Protein AF-A0A8S3FPN0-F1 (afdb_monomer_lite)

Secondary structure (DSSP, 8-state):
-HHHHHHHHHHHHHH-EEETTEEE--HHHH------TT--GGG----SS-------SSTTS-S--SSPPP---SS----------------S------

InterPro domains:
  IPR002423 Chaperonin Cpn60/GroEL/TCP-1 family [PF00118] (4-92)
  IPR027409 GroEL-like apical domain superfamily [G3DSA:3.50.7.10] (48-91)
  IPR027409 GroEL-like apical domain superfamily [SSF52029] (43-92)
  IPR027410 TCP-1-like chaperonin intermediate domain superfamily [G3DSA:3.30.260.10] (3-47)
  IPR027410 TCP-1-like chaperonin intermediate domain superfamily [SSF54849] (2-51)

pLDDT: mean 83.55, std 14.05, range [42.69, 95.81]

Radius of gyration: 24.85 Å; chains: 1; bounding box: 61×43×52 Å

Structure (mmCIF, N/CA/C/O backbone):
data_AF-A0A8S3FPN0-F1
#
_entry.id   AF-A0A8S3FPN0-F1
#
loop_
_atom_site.group_PDB
_atom_site.id
_atom_site.type_symbol
_atom_site.label_atom_id
_atom_site.label_alt_id
_atom_site.label_comp_id
_atom_site.label_asym_id
_atom_site.label_entity_id
_atom_site.label_seq_id
_atom_site.pdbx_PDB_ins_code
_atom_site.Cartn_x
_atom_site.Cartn_y
_atom_site.Cartn_z
_atom_site.occupancy
_atom_site.B_iso_or_equiv
_atom_site.auth_seq_id
_atom_site.auth_comp_id
_atom_site.auth_asym_id
_atom_site.auth_atom_id
_atom_site.pdbx_PDB_model_num
ATOM 1 N N . SER A 1 1 ? -8.496 15.164 17.151 1.00 63.22 1 SER A N 1
ATOM 2 C CA . SER A 1 1 ? -8.492 13.731 17.510 1.00 63.22 1 SER A CA 1
ATOM 3 C C . SER A 1 1 ? -9.352 12.881 16.587 1.00 63.22 1 SER A C 1
ATOM 5 O O . SER A 1 1 ? -9.007 11.727 16.370 1.00 63.22 1 SER A O 1
ATOM 7 N N . ASP A 1 2 ? -10.403 13.440 15.981 1.00 87.19 2 ASP A N 1
ATOM 8 C CA . ASP A 1 2 ? -11.353 12.675 15.158 1.00 87.19 2 ASP A CA 1
ATOM 9 C C . ASP A 1 2 ? -10.743 12.077 13.884 1.00 87.19 2 ASP A C 1
ATOM 11 O O . ASP A 1 2 ? -11.028 10.928 13.562 1.00 87.19 2 ASP A O 1
ATOM 15 N N . LEU A 1 3 ? -9.826 12.795 13.221 1.00 89.88 3 LEU A N 1
ATOM 16 C CA . LEU A 1 3 ? -9.145 12.300 12.017 1.00 89.88 3 LEU A CA 1
ATOM 17 C C . LEU A 1 3 ? -8.394 10.983 12.273 1.00 89.88 3 LEU A C 1
ATOM 19 O O . LEU A 1 3 ? -8.503 10.035 11.501 1.00 89.88 3 LEU A O 1
ATOM 23 N N . ALA A 1 4 ? -7.669 10.897 13.391 1.00 89.69 4 ALA A N 1
ATOM 24 C CA . ALA A 1 4 ? -6.936 9.690 13.758 1.00 89.69 4 ALA A CA 1
ATOM 25 C C . ALA A 1 4 ? -7.884 8.518 14.056 1.00 89.69 4 ALA A C 1
ATOM 27 O O . ALA A 1 4 ? -7.619 7.395 13.627 1.00 89.69 4 ALA A O 1
ATOM 28 N N . CYS A 1 5 ? -9.002 8.772 14.746 1.00 93.62 5 CYS A N 1
ATOM 29 C CA . CYS A 1 5 ? -10.032 7.760 14.988 1.00 93.62 5 CYS A CA 1
ATOM 30 C C . CYS A 1 5 ? -10.642 7.255 13.676 1.00 93.62 5 CYS A C 1
ATOM 32 O O . CYS A 1 5 ? -10.777 6.046 13.498 1.00 93.62 5 CYS A O 1
ATOM 34 N N . GLN A 1 6 ? -10.955 8.160 12.747 1.00 93.50 6 GLN A N 1
ATOM 35 C CA . GLN A 1 6 ? -11.528 7.812 11.450 1.00 93.50 6 GLN A CA 1
ATOM 36 C C . GLN A 1 6 ? -10.566 6.951 10.621 1.00 93.50 6 GLN A C 1
ATOM 38 O O . GLN A 1 6 ? -10.934 5.858 10.199 1.00 93.50 6 GLN A O 1
ATOM 43 N N . ILE A 1 7 ? -9.307 7.382 10.482 1.00 93.44 7 ILE A N 1
ATOM 44 C CA . ILE A 1 7 ? -8.268 6.615 9.776 1.00 93.44 7 ILE A CA 1
ATOM 45 C C . ILE A 1 7 ? -8.078 5.237 10.415 1.00 93.44 7 ILE A C 1
ATOM 47 O O . ILE A 1 7 ? -7.941 4.242 9.706 1.00 93.44 7 ILE A O 1
ATOM 51 N N . SER A 1 8 ? -8.091 5.162 11.748 1.00 92.25 8 SER A N 1
ATOM 52 C CA . SER A 1 8 ? -7.913 3.898 12.471 1.00 92.25 8 SER A CA 1
ATOM 53 C C . SER A 1 8 ? -9.062 2.923 12.212 1.00 92.25 8 SER A C 1
ATOM 55 O O . SER A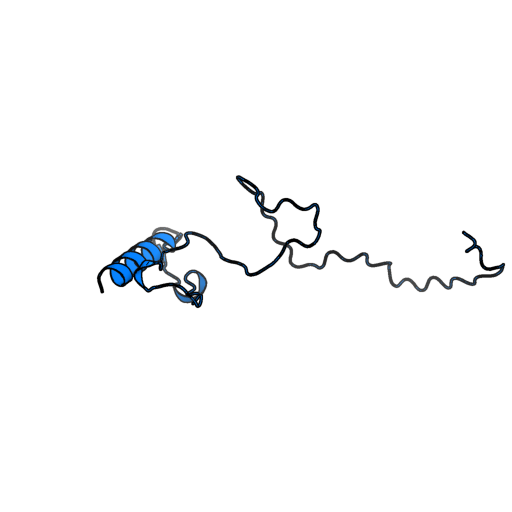 1 8 ? -8.816 1.739 11.984 1.00 92.25 8 SER A O 1
ATOM 57 N N . LEU A 1 9 ? -10.308 3.405 12.212 1.00 93.44 9 LEU A N 1
ATOM 58 C CA . LEU A 1 9 ? -11.479 2.579 11.915 1.00 93.44 9 LEU A CA 1
ATOM 59 C C . LEU A 1 9 ? -11.441 2.055 10.477 1.00 93.44 9 LEU A C 1
ATOM 61 O O . LEU A 1 9 ? -11.598 0.852 10.261 1.00 93.44 9 LEU A O 1
ATOM 65 N N . ASP A 1 10 ? -11.157 2.931 9.514 1.00 93.25 10 ASP A N 1
ATOM 66 C CA . ASP A 1 10 ? -11.073 2.562 8.100 1.00 93.25 10 ASP A CA 1
ATOM 67 C C . ASP A 1 10 ? -9.926 1.569 7.839 1.00 93.25 10 ASP A C 1
ATOM 69 O O . ASP A 1 10 ? -10.063 0.635 7.041 1.00 93.25 10 ASP A O 1
ATOM 73 N N . ALA A 1 11 ? -8.795 1.734 8.535 1.00 93.19 11 ALA A N 1
ATOM 74 C CA . ALA A 1 11 ? -7.641 0.848 8.420 1.00 93.19 11 ALA A CA 1
ATOM 75 C C . ALA A 1 11 ? -7.981 -0.559 8.909 1.00 93.19 11 ALA A C 1
ATOM 77 O O . ALA A 1 11 ? -7.743 -1.529 8.190 1.00 93.19 11 ALA A O 1
ATOM 78 N N . VAL A 1 12 ? -8.591 -0.667 10.097 1.00 92.19 12 VAL A N 1
ATOM 79 C CA . VAL A 1 12 ? -9.008 -1.954 10.664 1.00 92.19 12 VAL A CA 1
ATOM 80 C C . VAL A 1 12 ? -10.014 -2.639 9.746 1.00 92.19 12 VAL A C 1
ATOM 82 O O . VAL A 1 12 ? -9.855 -3.819 9.465 1.00 92.19 12 VAL A O 1
ATOM 85 N N . GLN A 1 13 ? -10.997 -1.912 9.208 1.00 91.44 13 GLN A N 1
ATOM 86 C CA . GLN A 1 13 ? -11.967 -2.484 8.269 1.00 91.44 13 GLN A CA 1
ATOM 87 C C . GLN A 1 13 ? -11.324 -3.011 6.980 1.00 91.44 13 GLN A C 1
ATOM 89 O O . GLN A 1 13 ? -11.776 -4.018 6.442 1.00 91.44 13 GLN A O 1
ATOM 94 N N . THR A 1 14 ? -10.264 -2.357 6.498 1.00 91.31 14 THR A N 1
ATOM 95 C CA . THR A 1 14 ? -9.575 -2.733 5.254 1.00 91.31 14 THR A CA 1
ATOM 96 C C . THR A 1 14 ? -8.760 -4.025 5.396 1.00 91.31 14 THR A C 1
ATOM 98 O O . THR A 1 14 ? -8.604 -4.749 4.416 1.00 91.31 14 THR A O 1
ATOM 101 N N . ILE A 1 15 ? -8.243 -4.329 6.593 1.00 91.06 15 ILE A N 1
ATOM 102 C CA . ILE A 1 15 ? -7.368 -5.492 6.834 1.00 91.06 15 ILE A CA 1
ATOM 103 C C . ILE A 1 15 ? -8.100 -6.732 7.365 1.00 91.06 15 ILE A C 1
ATOM 105 O O . ILE A 1 15 ? -7.453 -7.752 7.591 1.00 91.06 15 ILE A O 1
ATOM 109 N N . ILE A 1 16 ? -9.413 -6.657 7.611 1.00 89.88 16 ILE A N 1
ATOM 110 C CA . ILE A 1 16 ? -10.190 -7.816 8.072 1.00 89.88 16 ILE A CA 1
ATOM 111 C C . ILE A 1 16 ? -10.192 -8.874 6.972 1.00 89.88 16 ILE A C 1
ATOM 113 O O . ILE A 1 16 ? -10.672 -8.632 5.864 1.00 89.88 16 ILE A O 1
ATOM 117 N N . VAL A 1 17 ? -9.712 -10.065 7.317 1.00 87.19 17 VAL A N 1
ATOM 118 C CA . VAL A 1 17 ? -9.806 -11.254 6.471 1.00 87.19 17 VAL A CA 1
ATOM 119 C C . VAL A 1 17 ? -10.823 -12.200 7.102 1.00 87.19 17 VAL A C 1
ATOM 121 O O . VAL A 1 17 ? -10.814 -12.420 8.315 1.00 87.19 17 VAL A O 1
ATOM 124 N N . ASP A 1 18 ? -11.738 -12.723 6.287 1.00 86.81 18 ASP A N 1
ATOM 125 C CA . ASP A 1 18 ? -12.638 -13.801 6.693 1.00 86.81 18 ASP A CA 1
ATOM 126 C C . ASP A 1 18 ? -12.013 -15.128 6.264 1.00 86.81 18 ASP A C 1
ATOM 128 O O . ASP A 1 18 ? -11.999 -15.466 5.078 1.00 86.81 18 ASP A O 1
ATOM 132 N N . GLU A 1 19 ? -11.452 -15.854 7.227 1.00 82.94 19 GLU A N 1
ATOM 133 C CA . GLU A 1 19 ? -10.992 -17.220 7.013 1.00 82.94 19 GLU A CA 1
ATOM 134 C C . GLU A 1 19 ? -11.951 -18.175 7.723 1.00 82.94 19 GLU A C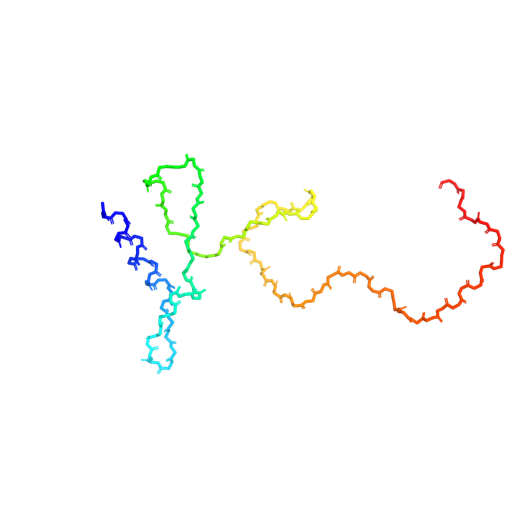 1
ATOM 136 O O . GLU A 1 19 ? -12.061 -18.202 8.951 1.00 82.94 19 GLU A O 1
ATOM 141 N N . ASN A 1 20 ? -12.661 -18.986 6.936 1.00 79.31 20 ASN A N 1
ATOM 142 C CA . ASN A 1 20 ? -13.539 -20.052 7.424 1.00 79.31 20 ASN A CA 1
ATOM 143 C C . ASN A 1 20 ? -14.607 -19.589 8.440 1.00 79.31 20 ASN A C 1
ATOM 145 O O . ASN A 1 20 ? -14.931 -20.319 9.379 1.00 79.31 20 ASN A O 1
ATOM 149 N N . GLY A 1 21 ? -15.167 -18.385 8.269 1.00 81.31 21 GLY A N 1
ATOM 150 C CA . GLY A 1 21 ? -16.205 -17.834 9.146 1.00 81.31 21 GLY A CA 1
ATOM 151 C C . GLY A 1 21 ? -15.662 -17.182 10.419 1.00 81.31 21 GLY A C 1
ATOM 152 O O . GLY A 1 21 ? -16.443 -16.744 11.269 1.00 81.31 21 GLY A O 1
ATOM 153 N N . ARG A 1 22 ? -14.334 -17.096 10.567 1.00 82.25 22 ARG A N 1
ATOM 154 C CA . ARG A 1 22 ? -13.670 -16.344 11.628 1.00 82.25 22 ARG A CA 1
ATOM 155 C C . ARG A 1 22 ? -13.015 -15.109 11.023 1.00 82.25 22 ARG A C 1
ATOM 157 O O . ARG A 1 22 ? -12.174 -15.196 10.135 1.00 82.25 22 ARG A O 1
ATOM 164 N N . ARG A 1 23 ? -13.377 -13.943 11.559 1.00 84.44 23 ARG A N 1
ATOM 165 C CA . ARG A 1 23 ? -12.699 -12.686 11.233 1.00 84.44 23 ARG A CA 1
ATOM 166 C C . ARG A 1 23 ? -11.373 -12.635 11.972 1.00 84.44 23 ARG A C 1
ATOM 168 O O . ARG A 1 23 ? -11.360 -12.564 13.203 1.00 84.44 23 ARG A O 1
ATOM 175 N N . GLU A 1 24 ? -10.284 -12.669 11.223 1.00 86.00 24 GLU A N 1
ATOM 176 C CA . GLU A 1 24 ? -8.939 -12.477 11.745 1.00 86.00 24 GLU A CA 1
ATOM 177 C C . GLU A 1 24 ? -8.426 -11.083 11.378 1.00 86.00 24 GLU A C 1
ATOM 179 O O . GLU A 1 24 ? -8.730 -10.534 10.316 1.00 86.00 24 GLU A O 1
ATOM 184 N N . ILE A 1 25 ? -7.686 -10.481 12.310 1.00 87.00 25 ILE A N 1
ATOM 185 C CA . ILE A 1 25 ? -7.123 -9.142 12.164 1.00 87.00 25 ILE A CA 1
ATOM 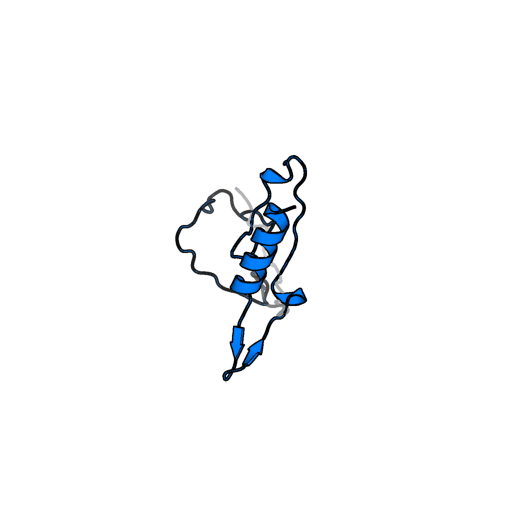186 C C . ILE A 1 25 ? -5.658 -9.206 12.588 1.00 87.00 25 ILE A C 1
ATOM 188 O O . ILE A 1 25 ? -5.352 -9.206 13.782 1.00 87.00 25 ILE A O 1
ATOM 192 N N . ASP A 1 26 ? -4.748 -9.217 11.614 1.00 87.69 26 ASP A N 1
ATOM 193 C CA . ASP A 1 26 ? -3.311 -9.079 11.864 1.00 87.69 26 ASP A CA 1
ATOM 194 C C . ASP A 1 26 ? -2.850 -7.649 11.558 1.00 87.69 26 ASP A C 1
ATOM 196 O O . ASP A 1 26 ? -2.469 -7.286 10.441 1.00 87.69 26 ASP A O 1
ATOM 200 N N . ILE A 1 27 ? -2.871 -6.818 12.598 1.00 88.31 27 ILE A N 1
ATOM 201 C CA . ILE A 1 27 ? -2.466 -5.413 12.510 1.00 88.31 27 ILE A CA 1
ATOM 202 C C . ILE A 1 27 ? -0.972 -5.296 12.183 1.00 88.31 27 ILE A C 1
ATOM 204 O O . ILE A 1 27 ? -0.580 -4.427 11.413 1.00 88.31 27 ILE A O 1
ATOM 208 N N . LYS A 1 28 ? -0.118 -6.163 12.739 1.00 87.56 28 LYS A N 1
ATOM 209 C CA . LYS A 1 28 ? 1.341 -6.018 12.606 1.00 87.56 28 LYS A CA 1
ATOM 210 C C . LYS A 1 28 ? 1.824 -6.327 11.195 1.00 87.56 28 LYS A C 1
ATOM 212 O O . LYS A 1 28 ? 2.813 -5.745 10.748 1.00 87.56 28 LYS A O 1
ATOM 217 N N . ARG A 1 29 ? 1.158 -7.255 10.509 1.00 87.25 29 ARG A N 1
ATOM 218 C CA . ARG A 1 29 ? 1.534 -7.668 9.157 1.00 87.25 29 ARG A CA 1
ATOM 219 C C . ARG A 1 29 ? 0.944 -6.767 8.078 1.00 87.25 29 ARG A C 1
ATOM 221 O O . ARG A 1 29 ? 1.654 -6.454 7.122 1.00 87.25 29 ARG A O 1
ATOM 228 N N . TYR A 1 30 ? -0.317 -6.358 8.227 1.00 89.38 30 TYR A N 1
ATOM 229 C CA . TYR A 1 30 ? -1.059 -5.670 7.165 1.00 89.38 30 TYR A CA 1
ATOM 230 C C . TYR A 1 30 ? -1.187 -4.155 7.351 1.00 89.38 30 TYR A C 1
ATOM 232 O O . TYR A 1 30 ? -1.391 -3.456 6.361 1.00 89.38 30 TYR A O 1
ATOM 240 N N . ALA A 1 31 ? -1.027 -3.620 8.567 1.00 91.69 31 ALA A N 1
ATOM 241 C CA . ALA A 1 31 ? -1.042 -2.178 8.804 1.00 91.69 31 ALA A CA 1
ATOM 242 C C . ALA A 1 31 ? 0.380 -1.644 9.016 1.00 91.69 31 ALA A C 1
ATOM 244 O O . ALA A 1 31 ? 1.099 -2.049 9.931 1.00 91.69 31 ALA A O 1
ATOM 245 N N . ARG A 1 32 ? 0.786 -0.693 8.171 1.00 90.88 32 ARG A N 1
ATOM 246 C CA . ARG A 1 32 ? 2.055 0.031 8.297 1.00 90.88 32 ARG A CA 1
ATOM 247 C C . ARG A 1 32 ? 1.794 1.526 8.403 1.00 90.88 32 ARG A C 1
ATOM 249 O O . ARG A 1 32 ? 0.991 2.069 7.653 1.00 90.88 32 ARG A O 1
ATOM 256 N N . PHE A 1 33 ? 2.506 2.173 9.319 1.00 91.06 33 PHE A N 1
ATOM 257 C CA . PHE A 1 33 ? 2.508 3.623 9.468 1.00 91.06 33 PHE A CA 1
ATOM 258 C C . PHE A 1 33 ? 3.776 4.183 8.834 1.00 91.06 33 PHE A C 1
ATOM 260 O O . PHE A 1 33 ? 4.875 3.799 9.231 1.00 91.06 33 PHE A O 1
ATOM 267 N N . GLU A 1 34 ? 3.614 5.097 7.880 1.00 90.94 34 GLU A N 1
ATOM 268 C CA . GLU A 1 34 ? 4.716 5.799 7.226 1.00 90.94 34 GLU A CA 1
ATOM 269 C C . GLU A 1 34 ? 4.647 7.284 7.593 1.00 90.94 34 GLU A C 1
ATOM 271 O O . GLU A 1 34 ? 3.614 7.928 7.401 1.00 90.94 34 GLU A O 1
ATOM 276 N N . LYS A 1 35 ? 5.734 7.837 8.141 1.00 89.94 35 LYS A N 1
ATOM 277 C CA . LYS A 1 35 ? 5.814 9.262 8.486 1.00 89.94 35 LYS A CA 1
ATOM 278 C C . LYS A 1 35 ? 6.576 10.008 7.399 1.00 89.94 35 LYS A C 1
ATOM 280 O O . LYS A 1 35 ? 7.796 9.900 7.314 1.00 89.94 35 LYS A O 1
ATOM 285 N N . ILE A 1 36 ? 5.864 10.822 6.628 1.00 90.50 36 ILE A N 1
ATOM 286 C CA . ILE A 1 36 ? 6.452 11.658 5.578 1.00 90.50 36 ILE A CA 1
ATOM 287 C C . ILE A 1 36 ? 6.662 13.080 6.132 1.00 90.50 36 ILE A C 1
ATOM 289 O O . ILE A 1 36 ? 5.711 13.676 6.644 1.00 90.50 36 ILE A O 1
ATOM 293 N N . PRO A 1 37 ? 7.888 13.639 6.093 1.00 91.38 37 PRO A N 1
ATOM 294 C CA . PRO A 1 37 ? 8.144 14.998 6.562 1.00 91.38 37 PRO A CA 1
ATOM 295 C C . PRO A 1 37 ? 7.566 16.046 5.598 1.00 91.38 37 PRO A C 1
ATOM 297 O O . PRO A 1 37 ? 7.546 15.842 4.388 1.00 91.38 37 PRO A O 1
ATOM 300 N N . GLY A 1 38 ? 7.156 17.196 6.139 1.00 89.00 38 GLY A N 1
ATOM 301 C CA . GLY A 1 38 ? 6.731 18.367 5.360 1.00 89.00 38 GLY A CA 1
ATOM 302 C C . GLY A 1 38 ? 5.218 18.591 5.259 1.00 89.00 38 GLY A C 1
ATOM 303 O O . GLY A 1 38 ? 4.820 19.680 4.860 1.00 89.00 38 GLY A O 1
ATOM 304 N N . GLY A 1 39 ? 4.389 17.617 5.649 1.00 88.88 39 GLY A N 1
ATOM 305 C CA . GLY A 1 39 ? 2.926 17.754 5.710 1.00 88.88 39 GLY A CA 1
ATOM 306 C C . GLY A 1 39 ? 2.395 18.151 7.091 1.00 88.88 39 GLY A C 1
ATOM 307 O O . GLY A 1 39 ? 3.100 18.057 8.102 1.00 88.88 39 GLY A O 1
ATOM 308 N N . SER A 1 40 ? 1.131 18.568 7.130 1.00 90.19 40 SER A N 1
ATOM 309 C CA . SER A 1 40 ? 0.357 18.763 8.356 1.00 90.19 40 SER A CA 1
ATOM 310 C C . SER A 1 40 ? -0.336 17.463 8.791 1.00 90.19 40 SER A C 1
ATOM 312 O O . SER A 1 40 ? -0.401 16.482 8.051 1.00 90.19 40 SER A O 1
ATOM 314 N N . VAL A 1 41 ? -0.875 17.436 10.014 1.00 86.50 41 VAL A N 1
ATOM 315 C CA . VAL A 1 41 ? -1.655 16.279 10.498 1.00 86.50 41 VAL A CA 1
ATOM 316 C C . VAL A 1 41 ? -2.915 16.073 9.650 1.00 86.50 41 VAL A C 1
ATOM 318 O O . VAL A 1 41 ? -3.344 14.941 9.462 1.00 86.50 41 VAL A O 1
ATOM 321 N N . GLU A 1 42 ? -3.469 17.152 9.103 1.00 90.06 42 GLU A N 1
ATOM 322 C CA . GLU A 1 42 ? -4.675 17.150 8.269 1.00 90.06 42 GLU A CA 1
ATOM 323 C C . GLU A 1 42 ? -4.430 16.532 6.885 1.00 90.06 42 GLU A C 1
ATOM 325 O O . GLU A 1 42 ? -5.351 15.978 6.293 1.00 90.06 42 GLU A O 1
ATOM 330 N N . ASP A 1 43 ? -3.178 16.529 6.417 1.00 91.38 43 ASP A N 1
ATOM 331 C CA . ASP A 1 43 ? -2.769 15.883 5.164 1.00 91.38 43 ASP A CA 1
ATOM 332 C C . ASP A 1 43 ? -2.597 14.361 5.307 1.00 91.38 43 ASP A C 1
ATOM 334 O O . ASP A 1 43 ? -2.270 13.669 4.342 1.00 91.38 43 ASP A O 1
ATOM 338 N N . SER A 1 44 ? -2.774 13.818 6.516 1.00 91.75 44 SER A N 1
ATOM 339 C CA . SER A 1 44 ? -2.659 12.381 6.766 1.00 91.75 44 SER A CA 1
ATOM 340 C C . SER A 1 44 ? -3.909 11.651 6.280 1.00 91.75 44 SER A C 1
ATOM 342 O O . SER A 1 44 ? -5.0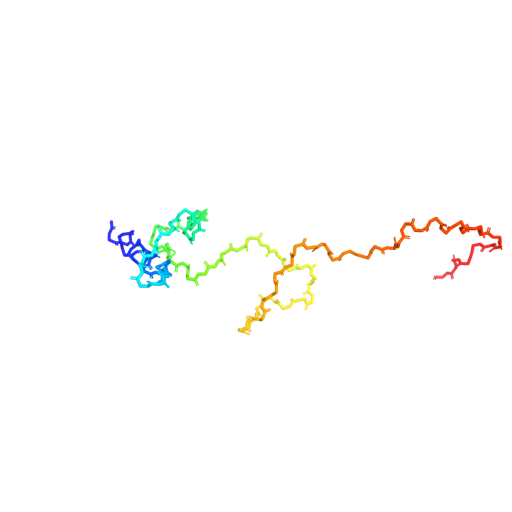30 12.019 6.622 1.00 91.75 44 SER A O 1
ATOM 344 N N . TYR A 1 45 ? -3.724 10.567 5.530 1.00 92.31 45 TYR A N 1
ATOM 345 C CA . TYR A 1 45 ? -4.819 9.743 5.019 1.00 92.31 45 TYR A CA 1
ATOM 346 C C . TYR A 1 45 ? -4.461 8.257 5.025 1.00 92.31 45 TYR A C 1
ATOM 348 O O . TYR A 1 45 ? -3.293 7.869 5.079 1.00 92.31 45 TYR A O 1
ATOM 356 N N . LEU A 1 46 ? -5.490 7.411 4.945 1.00 93.69 46 LEU A N 1
ATOM 357 C CA . LEU A 1 46 ? -5.321 5.972 4.787 1.00 93.69 46 LEU A CA 1
ATOM 358 C C . LEU A 1 46 ? -5.042 5.617 3.322 1.00 93.69 46 LEU A C 1
ATOM 360 O O . LEU A 1 46 ? -5.904 5.779 2.458 1.00 93.69 46 LEU A O 1
ATOM 364 N N . LEU A 1 47 ? -3.869 5.049 3.051 1.00 93.81 47 LEU A N 1
ATOM 365 C CA . LEU A 1 47 ? -3.568 4.437 1.760 1.00 93.81 47 LEU A CA 1
ATOM 366 C C . LEU A 1 47 ? -4.084 2.989 1.733 1.00 93.81 47 LEU A C 1
ATOM 368 O O . LEU A 1 47 ? -3.555 2.123 2.426 1.00 93.81 47 LEU A O 1
ATOM 372 N N . LYS A 1 48 ? -5.092 2.704 0.899 1.00 92.25 48 LYS A N 1
ATOM 373 C CA . LYS A 1 48 ? -5.622 1.342 0.687 1.00 92.25 48 LYS A CA 1
ATOM 374 C C . LYS A 1 48 ? -4.738 0.554 -0.281 1.00 92.25 48 LYS A C 1
ATOM 376 O O . LYS A 1 48 ? -5.077 0.364 -1.445 1.00 92.25 48 LYS A O 1
ATOM 381 N N . GLY A 1 49 ? -3.573 0.142 0.198 1.00 91.38 49 GLY A N 1
ATOM 382 C CA . GLY A 1 49 ? -2.582 -0.584 -0.583 1.00 91.38 49 GLY A CA 1
ATOM 383 C C . GLY A 1 49 ? -1.221 -0.559 0.097 1.00 91.38 49 GLY A C 1
ATOM 384 O O . GLY A 1 49 ? -1.121 -0.335 1.299 1.00 91.38 49 GLY A O 1
ATOM 385 N N . ALA A 1 50 ? -0.166 -0.773 -0.683 1.00 90.50 50 ALA A N 1
ATOM 386 C CA . ALA A 1 50 ? 1.205 -0.700 -0.198 1.00 90.50 50 ALA A CA 1
ATOM 387 C C . ALA A 1 50 ? 1.936 0.482 -0.841 1.00 90.50 50 ALA A C 1
ATOM 389 O O . ALA A 1 50 ? 1.843 0.699 -2.050 1.00 90.50 50 ALA A O 1
ATOM 390 N N . MET A 1 51 ? 2.697 1.214 -0.030 1.00 91.56 51 MET A N 1
ATOM 391 C CA . MET A 1 51 ? 3.659 2.204 -0.500 1.00 91.56 51 MET A CA 1
ATOM 392 C C . MET A 1 51 ? 5.045 1.566 -0.533 1.00 91.56 51 MET A C 1
ATOM 394 O O . MET A 1 51 ? 5.483 0.957 0.441 1.00 91.56 51 MET A O 1
ATOM 398 N N . LEU A 1 52 ? 5.738 1.709 -1.659 1.00 90.56 52 LEU A N 1
ATOM 399 C CA . LEU A 1 52 ? 7.109 1.245 -1.830 1.00 90.56 52 LEU A CA 1
ATOM 400 C C . LEU A 1 52 ? 7.955 2.430 -2.275 1.00 90.56 52 LEU A C 1
ATOM 402 O O . LEU A 1 52 ? 7.678 3.035 -3.309 1.00 90.56 52 LEU A O 1
ATOM 406 N N . ASN A 1 53 ? 9.002 2.742 -1.517 1.00 89.81 53 ASN A N 1
ATOM 407 C CA . ASN A 1 53 ? 9.983 3.738 -1.927 1.00 89.81 53 ASN A CA 1
ATOM 408 C C . ASN A 1 53 ? 10.991 3.096 -2.891 1.00 89.81 53 ASN A C 1
ATOM 410 O O . ASN A 1 53 ? 12.094 2.711 -2.504 1.00 89.81 53 ASN A O 1
ATOM 414 N N . LYS A 1 54 ? 10.562 2.884 -4.138 1.00 88.38 54 LYS A N 1
ATOM 415 C CA . LYS A 1 54 ? 11.379 2.300 -5.203 1.00 88.38 54 LYS A CA 1
ATOM 416 C C . LYS A 1 54 ? 11.162 3.084 -6.492 1.00 88.38 54 LYS A C 1
ATOM 418 O O . LYS A 1 54 ? 10.020 3.380 -6.836 1.00 88.38 54 LYS A O 1
ATOM 423 N N . ASP A 1 55 ? 12.243 3.396 -7.201 1.00 88.06 55 ASP A N 1
ATOM 424 C CA . ASP A 1 55 ? 12.169 4.102 -8.483 1.00 88.06 55 ASP A CA 1
ATOM 425 C C . ASP A 1 55 ? 12.177 3.126 -9.673 1.00 88.06 55 ASP A C 1
ATOM 427 O O . ASP A 1 55 ? 12.540 1.949 -9.551 1.00 88.06 55 ASP A O 1
ATOM 431 N N . VAL A 1 56 ? 11.754 3.617 -10.837 1.00 89.69 56 VAL A N 1
ATOM 432 C CA . VAL A 1 56 ? 11.835 2.879 -12.099 1.00 89.69 56 VAL A CA 1
ATOM 433 C C . VAL A 1 56 ? 13.295 2.650 -12.490 1.00 89.69 56 VAL A C 1
ATOM 435 O O . VAL A 1 56 ? 14.133 3.537 -12.372 1.00 89.69 56 VAL A O 1
ATOM 438 N N . VAL A 1 57 ? 13.603 1.456 -12.998 1.00 89.94 57 VAL A N 1
ATOM 439 C CA . VAL A 1 57 ? 14.992 1.064 -13.297 1.00 89.94 57 VAL A CA 1
ATOM 440 C C . VAL A 1 57 ? 15.528 1.763 -14.548 1.00 89.94 57 VAL A C 1
ATOM 442 O O . VAL A 1 57 ? 16.707 2.091 -14.625 1.00 89.94 57 VAL A O 1
ATOM 445 N N . HIS A 1 58 ? 14.669 1.999 -15.542 1.00 92.75 58 HIS A N 1
ATOM 446 C CA . HIS A 1 58 ? 15.060 2.593 -16.818 1.00 92.75 58 HIS A CA 1
ATOM 447 C C . HIS A 1 58 ? 14.188 3.811 -17.139 1.00 92.75 58 HIS A C 1
ATOM 449 O O . HIS A 1 58 ? 12.973 3.772 -16.966 1.00 92.75 58 HIS A O 1
ATOM 455 N N . SER A 1 59 ? 14.780 4.877 -17.683 1.00 91.56 59 SER A N 1
ATOM 456 C CA . SER A 1 59 ? 14.100 6.157 -17.964 1.00 91.56 59 SER A CA 1
ATOM 457 C C . SER A 1 59 ? 12.879 6.037 -18.885 1.00 91.56 59 SER A C 1
ATOM 459 O O . SER A 1 59 ? 11.897 6.752 -18.717 1.00 91.56 59 SER A O 1
ATOM 461 N N . LYS A 1 60 ? 12.923 5.102 -19.842 1.00 93.94 60 LYS A N 1
ATOM 462 C CA . LYS A 1 60 ? 11.799 4.771 -20.742 1.00 93.94 60 LYS A CA 1
ATOM 463 C C . LYS A 1 60 ? 10.657 3.977 -20.082 1.00 93.94 60 LYS A C 1
ATOM 465 O O . LYS A 1 60 ? 9.633 3.766 -20.728 1.00 93.94 60 LYS A O 1
ATOM 470 N N . MET A 1 61 ? 10.806 3.496 -18.844 1.00 94.69 61 MET A N 1
ATOM 471 C CA . MET A 1 61 ? 9.710 2.825 -18.138 1.00 94.69 61 MET A CA 1
ATOM 472 C C . MET A 1 61 ? 8.614 3.832 -17.783 1.00 94.69 61 MET A C 1
ATOM 474 O O . MET A 1 61 ? 8.881 4.970 -17.396 1.00 94.69 61 MET A O 1
ATOM 478 N N . LYS A 1 62 ? 7.357 3.404 -17.904 1.00 92.56 62 LYS A N 1
ATOM 479 C CA . LYS A 1 62 ? 6.205 4.251 -17.589 1.00 92.56 62 LYS A CA 1
ATOM 480 C C . LYS A 1 62 ? 6.202 4.602 -16.100 1.00 92.56 62 LYS A C 1
ATOM 482 O O . LYS A 1 62 ? 6.251 3.714 -15.258 1.00 92.56 62 LYS A O 1
ATOM 487 N N . ARG A 1 63 ? 6.072 5.895 -15.789 1.00 93.25 63 ARG A N 1
ATOM 488 C CA . ARG A 1 63 ? 5.950 6.405 -14.410 1.00 93.25 63 ARG A CA 1
ATOM 489 C C . ARG A 1 63 ? 4.577 6.134 -13.784 1.00 93.25 63 ARG A C 1
ATOM 491 O O . ARG A 1 63 ? 4.464 6.085 -12.568 1.00 93.25 63 ARG A O 1
ATOM 498 N N . ARG A 1 64 ? 3.540 5.946 -14.607 1.00 94.25 64 ARG A N 1
ATOM 499 C CA . ARG A 1 64 ? 2.174 5.610 -14.184 1.00 94.25 64 ARG A CA 1
ATOM 500 C C . ARG A 1 64 ? 1.615 4.508 -15.078 1.00 94.25 64 ARG A C 1
ATOM 502 O O . ARG A 1 64 ? 1.715 4.589 -16.302 1.00 94.25 64 ARG A O 1
ATOM 509 N N . ILE A 1 65 ? 1.032 3.489 -14.455 1.00 94.31 65 ILE A N 1
ATOM 510 C CA . ILE A 1 65 ? 0.370 2.366 -15.119 1.00 94.31 65 ILE A CA 1
ATOM 511 C C . ILE A 1 65 ? -1.011 2.231 -14.483 1.00 94.31 65 ILE A C 1
ATOM 513 O O . ILE A 1 65 ? -1.114 2.074 -13.270 1.00 94.31 65 ILE A O 1
ATOM 517 N N . GLU A 1 66 ? -2.063 2.313 -15.290 1.00 95.81 66 GLU A N 1
ATOM 518 C CA . GLU A 1 66 ? -3.431 2.073 -14.828 1.00 95.81 66 GLU A CA 1
ATOM 519 C C . GLU A 1 66 ? -3.717 0.571 -14.859 1.00 95.81 66 GLU A C 1
ATOM 521 O O . GLU A 1 66 ? -3.366 -0.098 -15.831 1.00 95.81 66 GLU A O 1
ATOM 526 N N . ASN A 1 67 ? -4.313 0.042 -13.786 1.00 94.44 67 ASN A N 1
ATOM 527 C CA . ASN A 1 67 ? -4.559 -1.394 -13.594 1.00 94.44 67 ASN A CA 1
ATOM 528 C C . ASN A 1 67 ? -3.307 -2.263 -13.854 1.00 94.44 67 ASN A C 1
ATOM 530 O O . ASN A 1 67 ? -3.310 -3.117 -14.747 1.00 94.44 67 ASN A O 1
ATOM 534 N N . PRO A 1 68 ? -2.204 -2.040 -13.109 1.00 94.88 68 PRO A N 1
ATOM 535 C CA . PRO A 1 68 ? -0.963 -2.766 -13.332 1.00 94.88 68 PRO A CA 1
ATOM 536 C C . PRO A 1 68 ? -1.131 -4.258 -13.024 1.00 94.88 68 PRO A C 1
ATOM 538 O O . PRO A 1 68 ? -1.719 -4.644 -12.016 1.00 94.88 68 PRO A O 1
ATOM 541 N N . ARG A 1 69 ? -0.544 -5.111 -13.866 1.00 95.69 69 ARG A N 1
ATOM 542 C CA . ARG A 1 69 ? -0.377 -6.537 -13.563 1.00 95.69 69 ARG A CA 1
ATOM 543 C C . ARG A 1 69 ? 0.903 -6.710 -12.754 1.00 95.69 69 ARG A C 1
ATOM 545 O O . ARG A 1 69 ? 1.979 -6.364 -13.237 1.00 95.69 69 ARG A O 1
ATOM 552 N N . ILE A 1 70 ? 0.778 -7.222 -11.534 1.00 93.31 70 ILE A N 1
ATOM 553 C CA . ILE A 1 70 ? 1.887 -7.358 -10.585 1.00 93.31 70 ILE A CA 1
ATOM 554 C C . ILE A 1 70 ? 2.361 -8.814 -10.574 1.00 93.31 70 ILE A C 1
ATOM 556 O O . ILE A 1 70 ? 1.546 -9.730 -10.493 1.00 93.31 70 ILE A O 1
ATOM 560 N N . VAL A 1 71 ? 3.678 -9.020 -10.647 1.00 94.38 71 VAL A N 1
ATOM 561 C CA . VAL A 1 71 ? 4.328 -10.329 -10.495 1.00 94.38 71 VAL A CA 1
ATOM 562 C C . VAL A 1 71 ? 5.319 -10.232 -9.338 1.00 94.38 71 VAL A C 1
ATOM 564 O O . VAL A 1 71 ? 6.111 -9.292 -9.285 1.00 94.38 71 VAL A O 1
ATOM 567 N N . LEU A 1 72 ? 5.264 -11.192 -8.416 1.00 94.31 72 LEU A N 1
ATOM 568 C CA . LEU A 1 72 ? 6.199 -11.321 -7.300 1.00 94.31 72 LEU A CA 1
ATOM 569 C C . LEU A 1 72 ? 7.172 -12.459 -7.611 1.00 94.31 72 LEU A C 1
ATOM 571 O O . LEU A 1 72 ? 6.739 -13.567 -7.919 1.00 94.31 72 LEU A O 1
ATOM 575 N N . LEU A 1 73 ? 8.472 -12.175 -7.554 1.00 93.81 73 LEU A N 1
ATOM 576 C CA . LEU A 1 73 ? 9.544 -13.136 -7.809 1.00 93.81 73 LEU A CA 1
ATOM 577 C C . LEU A 1 73 ? 10.504 -13.134 -6.621 1.00 93.81 73 LEU A C 1
ATOM 579 O O . LEU A 1 73 ? 10.892 -12.065 -6.155 1.00 93.81 73 LEU A O 1
ATOM 583 N N . ASP A 1 74 ? 10.907 -14.324 -6.182 1.00 94.12 74 ASP A N 1
ATOM 584 C CA . ASP A 1 74 ? 11.918 -14.532 -5.132 1.00 94.12 74 ASP A CA 1
ATOM 585 C C . ASP A 1 74 ? 13.319 -14.803 -5.725 1.00 94.12 74 ASP A C 1
ATOM 587 O O . ASP A 1 74 ? 14.183 -15.424 -5.116 1.00 94.12 74 ASP A O 1
ATOM 591 N N . CYS A 1 75 ? 13.547 -14.390 -6.976 1.00 90.31 75 CYS A N 1
ATOM 592 C CA . CYS A 1 75 ? 14.798 -14.613 -7.700 1.00 90.31 75 CYS A CA 1
ATOM 593 C C . CYS A 1 75 ? 15.331 -13.326 -8.344 1.00 90.31 75 CYS A C 1
ATOM 595 O O . CYS A 1 75 ? 14.574 -12.398 -8.644 1.00 90.31 75 CYS A O 1
ATOM 597 N N . SER A 1 76 ? 16.650 -13.267 -8.563 1.00 88.12 76 SER A N 1
ATOM 598 C CA . SER A 1 76 ? 17.289 -12.160 -9.279 1.00 88.12 76 SER A CA 1
ATOM 599 C C . SER A 1 76 ? 17.118 -12.294 -10.797 1.00 88.12 76 SER A C 1
ATOM 601 O O . SER A 1 76 ? 17.080 -13.393 -11.348 1.00 88.12 76 SER A O 1
ATOM 603 N N . LEU A 1 77 ? 17.032 -11.150 -11.481 1.00 85.69 77 LEU A N 1
ATOM 604 C CA . LEU A 1 77 ? 16.910 -11.050 -12.941 1.00 85.69 77 LEU A CA 1
ATOM 605 C C . LEU A 1 77 ? 18.265 -10.723 -13.580 1.00 85.69 77 LEU A C 1
ATOM 607 O O . LEU A 1 77 ? 18.405 -9.749 -14.316 1.00 85.69 77 LEU A O 1
ATOM 611 N N . GLU A 1 78 ? 19.281 -11.513 -13.252 1.00 85.19 78 GLU A N 1
ATOM 612 C CA . GLU A 1 78 ? 20.633 -11.352 -13.786 1.00 85.19 78 GLU A CA 1
ATOM 613 C C . GLU A 1 78 ? 20.931 -12.426 -14.828 1.00 85.19 78 GLU A C 1
ATOM 615 O O . GLU A 1 78 ? 20.516 -13.581 -14.695 1.00 85.19 78 GLU A O 1
ATOM 620 N N . TYR A 1 79 ? 21.688 -12.057 -15.864 1.00 73.94 79 TYR A N 1
ATOM 621 C CA . TYR A 1 79 ? 22.220 -13.042 -16.795 1.00 73.94 79 TYR A CA 1
ATOM 622 C C . TYR A 1 79 ? 23.289 -13.873 -16.084 1.00 73.94 79 TYR A C 1
ATOM 624 O O . TYR A 1 79 ? 24.434 -13.449 -15.937 1.00 73.94 79 TYR A O 1
ATOM 632 N N . LYS A 1 80 ? 22.926 -15.080 -15.653 1.00 72.38 80 LYS A N 1
ATOM 633 C CA . LYS A 1 80 ? 23.906 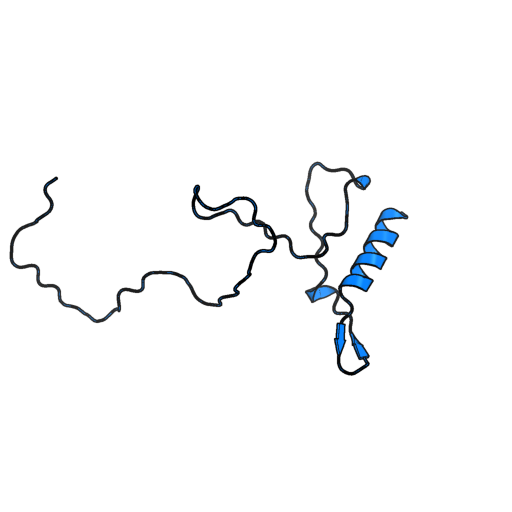-16.063 -15.196 1.00 72.38 80 LYS A CA 1
ATOM 634 C C . LYS A 1 80 ? 24.478 -16.781 -16.413 1.00 72.38 80 LYS A C 1
ATOM 636 O O . LYS A 1 80 ? 23.892 -17.746 -16.899 1.00 72.38 80 LYS A O 1
ATOM 641 N N . LYS A 1 81 ? 25.631 -16.319 -16.917 1.00 67.00 81 LYS A N 1
ATOM 642 C CA . LYS A 1 81 ? 26.465 -17.162 -17.785 1.00 67.00 81 LYS A CA 1
ATOM 643 C C . LYS A 1 81 ? 26.876 -18.354 -16.926 1.00 67.00 81 LYS A C 1
ATOM 645 O O . LYS A 1 81 ? 27.478 -18.147 -15.878 1.00 67.00 81 LYS A O 1
ATOM 650 N N . GLY A 1 82 ? 26.479 -19.564 -17.313 1.00 61.78 82 GLY A N 1
ATOM 651 C CA . GLY A 1 82 ? 26.791 -20.758 -16.535 1.00 61.78 82 GLY A CA 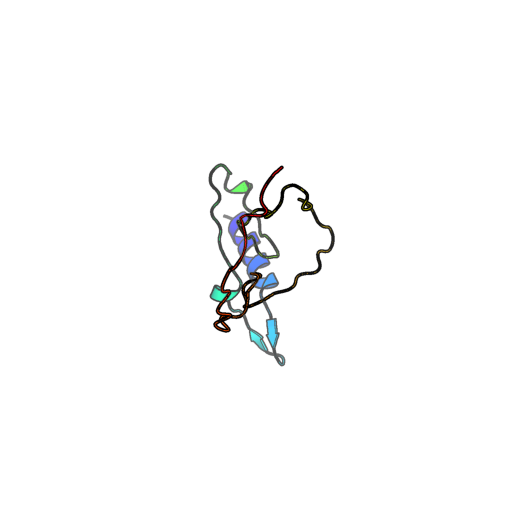1
ATOM 652 C C . GLY A 1 82 ? 28.285 -20.813 -16.224 1.00 61.78 82 GLY A C 1
ATOM 653 O O . GLY A 1 82 ? 29.102 -20.684 -17.136 1.00 61.78 82 GLY A O 1
ATOM 654 N N . GLU A 1 83 ? 28.630 -21.022 -14.954 1.00 56.78 83 GLU A N 1
ATOM 655 C CA . GLU A 1 83 ? 29.992 -21.293 -14.469 1.00 56.78 83 GLU A CA 1
ATOM 656 C C . GLU A 1 83 ? 30.489 -22.672 -14.937 1.00 56.78 83 GLU A C 1
ATOM 658 O O . GLU A 1 83 ? 31.191 -23.387 -14.229 1.00 56.78 83 GLU A O 1
ATOM 663 N N . SER A 1 84 ? 30.109 -23.100 -16.140 1.00 52.94 84 SER A N 1
ATOM 664 C CA . SER A 1 84 ? 30.827 -24.180 -16.784 1.00 52.94 84 SER A CA 1
ATOM 665 C C . SER A 1 84 ? 32.167 -23.575 -17.159 1.00 52.94 84 SER A C 1
ATOM 667 O O . SER A 1 84 ? 32.192 -22.639 -17.962 1.00 52.94 84 SER A O 1
ATOM 669 N N . GLN A 1 85 ? 33.251 -24.063 -16.545 1.00 50.97 85 GLN A N 1
ATOM 670 C CA . GLN A 1 85 ? 34.626 -23.813 -16.969 1.00 50.97 85 GLN A CA 1
ATOM 671 C C . GLN A 1 85 ? 34.716 -24.047 -18.480 1.00 50.97 85 GLN A C 1
ATOM 673 O O . GLN A 1 85 ? 34.945 -25.151 -18.958 1.00 50.97 85 GLN A O 1
ATOM 678 N N . THR A 1 86 ? 34.450 -23.000 -19.246 1.00 50.19 86 THR A N 1
ATOM 679 C CA . THR A 1 86 ? 34.730 -22.958 -20.663 1.00 50.19 86 THR A CA 1
ATOM 680 C C . THR A 1 86 ? 36.111 -22.356 -20.684 1.00 50.19 86 THR A C 1
ATOM 682 O O . THR A 1 86 ? 36.253 -21.137 -20.584 1.00 50.19 86 THR A O 1
ATOM 685 N N . SER A 1 87 ? 37.122 -23.221 -20.686 1.00 51.59 87 SER A N 1
ATOM 686 C CA . SER A 1 87 ? 38.492 -22.850 -21.010 1.00 51.59 87 SER A CA 1
ATOM 687 C C . SER A 1 87 ? 38.471 -22.248 -22.414 1.00 51.59 87 SER A C 1
ATOM 689 O O . SER A 1 87 ? 38.560 -22.951 -23.414 1.00 51.59 87 SER A O 1
ATOM 691 N N . LEU A 1 88 ? 38.219 -20.944 -22.495 1.00 57.78 88 LEU A N 1
ATOM 692 C CA . LEU A 1 88 ? 38.363 -20.163 -23.710 1.00 57.78 88 LEU A CA 1
ATOM 693 C C . LEU A 1 88 ? 39.856 -19.887 -23.855 1.00 57.78 88 LEU A C 1
ATOM 695 O O . LEU A 1 88 ? 40.374 -18.905 -23.329 1.00 57.78 88 LEU A O 1
ATOM 699 N N . GLU A 1 89 ? 40.556 -20.795 -24.527 1.00 58.53 89 GLU A N 1
ATOM 700 C CA . GLU A 1 89 ? 41.871 -20.498 -25.080 1.00 58.53 89 GLU A CA 1
ATOM 701 C C . GLU A 1 89 ? 41.666 -19.585 -26.292 1.00 58.53 89 GLU A C 1
ATOM 703 O O . GLU A 1 89 ? 41.278 -20.029 -27.372 1.00 58.53 89 GLU A O 1
ATOM 708 N N . PHE A 1 90 ? 41.886 -18.284 -26.110 1.00 57.47 90 PHE A N 1
ATOM 709 C CA . PHE A 1 90 ? 41.960 -17.349 -27.227 1.00 57.47 90 PHE A CA 1
ATOM 710 C C . PHE A 1 90 ? 43.307 -17.549 -27.932 1.00 57.47 90 PHE A C 1
ATOM 712 O O . PHE A 1 90 ? 44.325 -17.008 -27.505 1.00 57.47 90 PHE A O 1
ATOM 719 N N . SER A 1 91 ? 43.326 -18.345 -29.002 1.00 61.06 91 SER A N 1
ATOM 720 C CA . SER A 1 91 ? 44.434 -18.371 -29.959 1.00 61.06 91 SER A CA 1
ATOM 721 C C . SER A 1 91 ? 44.036 -17.595 -31.218 1.00 61.06 91 SER A C 1
ATOM 723 O O . SER A 1 91 ? 43.351 -18.111 -32.093 1.00 61.06 91 SER A O 1
ATOM 725 N N . GLY A 1 92 ? 44.466 -16.330 -31.285 1.00 53.91 92 GLY A N 1
ATOM 726 C CA . GLY A 1 92 ? 44.380 -15.490 -32.486 1.00 53.91 92 GLY A CA 1
ATOM 727 C C . GLY A 1 92 ? 43.726 -14.130 -32.245 1.00 53.91 92 GLY A C 1
ATOM 728 O O . GLY A 1 92 ? 42.511 -14.064 -32.168 1.00 53.91 92 GLY A O 1
ATOM 729 N N . GLU A 1 93 ? 44.587 -13.111 -32.118 1.00 66.50 93 GLU A N 1
ATOM 730 C CA . GLU A 1 93 ? 44.433 -11.645 -32.272 1.00 66.50 93 GLU A CA 1
ATOM 731 C C . GLU A 1 93 ? 43.176 -10.904 -31.728 1.00 66.50 93 GLU A C 1
ATOM 733 O O . GLU A 1 93 ? 42.044 -11.357 -31.862 1.00 66.50 93 GLU A O 1
ATOM 738 N N . PRO A 1 94 ? 43.340 -9.716 -31.099 1.00 57.38 94 PRO A N 1
ATOM 739 C CA . PRO A 1 94 ? 42.220 -8.955 -30.546 1.00 57.38 94 PRO A CA 1
ATOM 740 C C . PRO A 1 94 ? 41.372 -8.288 -31.646 1.00 57.38 94 PRO A C 1
ATOM 742 O O . PRO A 1 94 ? 41.664 -7.175 -32.080 1.00 57.38 94 PRO A O 1
ATOM 745 N N . ASP A 1 95 ? 40.265 -8.928 -32.021 1.00 59.97 95 ASP A N 1
ATOM 746 C CA . ASP A 1 95 ? 39.198 -8.358 -32.860 1.00 59.97 95 ASP A CA 1
ATOM 747 C C . ASP A 1 95 ? 38.312 -7.368 -32.075 1.00 59.97 95 ASP A C 1
ATOM 749 O O . ASP A 1 95 ? 37.111 -7.562 -31.883 1.00 59.97 95 ASP A O 1
ATOM 753 N N . PHE A 1 96 ? 38.903 -6.266 -31.615 1.00 60.47 96 PHE A N 1
ATOM 754 C CA . PHE A 1 96 ? 38.146 -5.080 -31.208 1.00 60.47 96 PHE A CA 1
ATOM 755 C C . PHE A 1 96 ? 38.779 -3.842 -31.838 1.00 60.47 96 PHE A C 1
ATOM 757 O O . PHE A 1 96 ? 39.551 -3.125 -31.205 1.00 60.47 96 PHE A O 1
ATOM 764 N N . THR A 1 97 ? 38.439 -3.596 -33.105 1.00 45.28 97 THR A N 1
ATOM 765 C CA . THR A 1 97 ? 38.596 -2.275 -33.720 1.00 45.28 97 THR A CA 1
ATOM 766 C C . THR A 1 97 ? 37.236 -1.782 -34.209 1.00 45.28 97 THR A C 1
ATOM 768 O O . THR A 1 97 ? 36.520 -2.528 -34.878 1.00 45.28 97 THR A O 1
ATOM 771 N N . TYR A 1 98 ? 36.990 -0.504 -33.898 1.00 42.69 98 TYR A N 1
ATOM 772 C CA . TYR A 1 98 ? 35.845 0.382 -34.170 1.00 42.69 98 TYR A CA 1
ATOM 773 C C . TYR A 1 98 ? 34.720 0.408 -33.131 1.00 42.69 98 TYR A C 1
ATOM 775 O O . TYR A 1 98 ? 33.947 -0.565 -33.015 1.00 42.69 98 TYR A O 1
#

Foldseek 3Di:
DVQVVVQVVVQQVLQFDQDPNDTDGDCPPRPDDDDDPDDDPVPDHHDSDDDDPDDDPDPPDDPDDDPDDDDDDPDDPDPPPDPPPPVPPDDDDDPDDD

Organism: NCBI:txid392030

Sequence (98 aa):
SDLACQISLDAVQTIIVDENGRREIDIKRYARFEKIPGGSVEDSYLLKGAMLNKDVVHSKMKRRIENPRIVLLDCSLEYKKGESQTSLEFSGEPDFTY